Protein AF-A0A7S1A861-F1 (afdb_monomer_lite)

Structure (mmCIF, N/CA/C/O backbone):
data_AF-A0A7S1A861-F1
#
_entry.id   AF-A0A7S1A861-F1
#
loop_
_atom_site.group_PDB
_atom_site.id
_atom_site.type_symbol
_atom_site.label_atom_id
_atom_site.label_alt_id
_atom_site.label_comp_id
_atom_site.label_asym_id
_atom_site.label_entity_id
_atom_site.label_seq_id
_atom_site.pdbx_PDB_ins_code
_atom_site.Cartn_x
_atom_site.Cartn_y
_atom_site.Cartn_z
_atom_site.occupancy
_atom_site.B_iso_or_equiv
_atom_site.auth_seq_id
_atom_site.auth_comp_id
_atom_site.auth_asym_id
_atom_site.auth_atom_id
_atom_site.pdbx_PDB_model_num
ATOM 1 N N . MET A 1 1 ? -20.938 -39.584 79.276 1.00 43.59 1 MET A N 1
ATOM 2 C CA . MET A 1 1 ? -21.679 -39.421 78.009 1.00 43.59 1 MET A CA 1
ATOM 3 C C . MET A 1 1 ? -21.807 -37.931 77.747 1.00 43.59 1 MET A C 1
ATOM 5 O O . MET A 1 1 ? -22.621 -37.282 78.386 1.00 43.59 1 MET A O 1
ATOM 9 N N . ALA A 1 2 ? -20.905 -37.375 76.937 1.00 41.44 2 ALA A N 1
ATOM 10 C CA . ALA A 1 2 ? -20.908 -35.958 76.593 1.00 41.44 2 ALA A CA 1
ATOM 11 C C . ALA A 1 2 ? -21.913 -35.728 75.457 1.00 41.44 2 ALA A C 1
ATOM 13 O O . ALA A 1 2 ? -21.794 -36.343 74.398 1.00 41.44 2 ALA A O 1
ATOM 14 N N . GLY A 1 3 ? -22.919 -34.891 75.708 1.00 44.03 3 GLY A N 1
ATOM 15 C CA . GLY A 1 3 ? -23.850 -34.425 74.688 1.00 44.03 3 GLY A CA 1
ATOM 16 C C . GLY A 1 3 ? -23.155 -33.420 73.778 1.00 44.03 3 GLY A C 1
ATOM 17 O O . GLY A 1 3 ? -22.682 -32.384 74.241 1.00 44.03 3 GLY A O 1
ATOM 18 N N . VAL A 1 4 ? -23.082 -33.743 72.491 1.00 47.84 4 VAL A N 1
ATOM 19 C CA . VAL A 1 4 ? -22.596 -32.844 71.445 1.00 47.84 4 VAL A CA 1
ATOM 20 C C . VAL A 1 4 ? -23.810 -32.089 70.911 1.00 47.84 4 VAL A C 1
ATOM 22 O O . VAL A 1 4 ? -24.632 -32.653 70.196 1.00 47.84 4 VAL A O 1
ATOM 25 N N . ILE A 1 5 ? -23.955 -30.823 71.297 1.00 50.72 5 ILE A N 1
ATOM 26 C CA . ILE A 1 5 ? -24.878 -29.890 70.646 1.00 50.72 5 ILE A CA 1
ATOM 27 C C . ILE A 1 5 ? -24.204 -29.382 69.370 1.00 50.72 5 ILE A C 1
ATOM 29 O O . ILE A 1 5 ? -23.214 -28.655 69.417 1.00 50.72 5 ILE A O 1
ATOM 33 N N . ALA A 1 6 ? -24.714 -29.819 68.222 1.00 49.16 6 ALA A N 1
ATOM 34 C CA . ALA A 1 6 ? -24.306 -29.317 66.922 1.00 49.16 6 ALA A CA 1
ATOM 35 C C . ALA A 1 6 ? -24.857 -27.895 66.737 1.00 49.16 6 ALA A C 1
ATOM 37 O O . ALA A 1 6 ? -26.040 -27.712 66.457 1.00 49.16 6 ALA A O 1
ATOM 38 N N . SER A 1 7 ? -23.999 -26.886 66.892 1.00 49.59 7 SER A N 1
ATOM 39 C CA . SER A 1 7 ? -24.282 -25.530 66.414 1.00 49.59 7 SER A CA 1
ATOM 40 C C . SER A 1 7 ? -24.206 -25.519 64.891 1.00 49.59 7 SER A C 1
ATOM 42 O O . SER A 1 7 ? -23.143 -25.332 64.303 1.00 49.59 7 SER A O 1
ATOM 44 N N . SER A 1 8 ? -25.345 -25.744 64.244 1.00 54.41 8 SER A N 1
ATOM 45 C CA . SER A 1 8 ? -25.537 -25.502 62.819 1.00 54.41 8 SER A CA 1
ATOM 46 C C . SER A 1 8 ? -25.628 -23.994 62.564 1.00 54.41 8 SER A C 1
ATOM 48 O O . SER A 1 8 ? -26.720 -23.435 62.479 1.00 54.41 8 SER A O 1
ATOM 50 N N . ASN A 1 9 ? -24.483 -23.323 62.454 1.00 51.84 9 ASN A N 1
ATOM 51 C CA . ASN A 1 9 ? -24.430 -21.979 61.886 1.00 51.84 9 ASN A CA 1
ATOM 52 C C . ASN A 1 9 ? -24.343 -22.110 60.365 1.00 51.84 9 ASN A C 1
ATOM 54 O O . ASN A 1 9 ? -23.267 -22.320 59.812 1.00 51.84 9 ASN A O 1
ATOM 58 N N . ASN A 1 10 ? -25.498 -22.022 59.711 1.00 55.38 10 ASN A N 1
ATOM 59 C CA . ASN A 1 10 ? -25.611 -21.889 58.264 1.00 55.38 10 ASN A CA 1
ATOM 60 C C . ASN A 1 10 ? -25.681 -20.383 57.953 1.00 55.38 10 ASN A C 1
ATOM 62 O O . ASN A 1 10 ? -26.677 -19.759 58.329 1.00 55.38 10 ASN A O 1
ATOM 66 N N . PRO A 1 11 ? -24.666 -19.759 57.328 1.00 48.44 11 PRO A N 1
ATOM 67 C CA . PRO A 1 11 ? -24.771 -18.377 56.888 1.00 48.44 11 PRO A CA 1
ATOM 68 C C . PRO A 1 11 ? -25.565 -18.362 55.579 1.00 48.44 11 PRO A C 1
ATOM 70 O O . PRO A 1 11 ? -25.001 -18.320 54.493 1.00 48.44 11 PRO A O 1
ATOM 73 N N . ALA A 1 12 ? -26.889 -18.468 55.680 1.00 49.59 12 ALA A N 1
ATOM 74 C CA . ALA A 1 12 ? -27.762 -18.185 54.552 1.00 49.59 12 ALA A CA 1
ATOM 75 C C . ALA A 1 12 ? -27.744 -16.668 54.313 1.00 49.59 12 ALA A C 1
ATOM 77 O O . ALA A 1 12 ? -28.290 -15.887 55.092 1.00 49.59 12 ALA A O 1
ATOM 78 N N . GLU A 1 13 ? -27.020 -16.299 53.265 1.00 52.75 13 GLU A N 1
ATOM 79 C CA . GLU A 1 13 ? -26.920 -15.003 52.606 1.00 52.75 13 GLU A CA 1
ATOM 80 C C . GLU A 1 13 ? -28.250 -14.233 52.600 1.00 52.75 13 GLU A C 1
ATOM 82 O O . GLU A 1 13 ? -29.221 -14.615 51.951 1.00 52.75 13 GLU A O 1
ATOM 87 N N . ILE A 1 14 ? -28.280 -13.107 53.314 1.00 55.88 14 ILE A N 1
ATOM 88 C CA . ILE A 1 14 ? -29.248 -12.034 53.077 1.00 55.88 14 ILE A CA 1
ATOM 89 C C . ILE A 1 14 ? -28.523 -11.023 52.182 1.00 55.88 14 ILE A C 1
ATOM 91 O O . ILE A 1 14 ? -28.046 -9.991 52.650 1.00 55.88 14 ILE A O 1
ATOM 95 N N . GLU A 1 15 ? -28.357 -11.352 50.901 1.00 59.94 15 GLU A N 1
ATOM 96 C CA . GLU A 1 15 ? -27.963 -10.363 49.895 1.00 59.94 15 GLU A CA 1
ATOM 97 C C . GLU A 1 15 ? -29.200 -9.517 49.569 1.00 59.94 15 GLU A C 1
ATOM 99 O O . GLU A 1 15 ? -30.228 -10.026 49.121 1.00 59.94 15 GLU A O 1
ATOM 104 N N . SER A 1 16 ? -29.161 -8.222 49.893 1.00 71.06 16 SER A N 1
ATOM 105 C CA . SER A 1 16 ? -30.302 -7.340 49.662 1.00 71.06 16 SER A CA 1
ATOM 106 C C . SER A 1 16 ? -30.505 -7.110 48.155 1.00 71.06 16 SER A C 1
ATOM 108 O O . SER A 1 16 ? -29.529 -6.953 47.415 1.00 71.06 16 SER A O 1
ATOM 110 N N . PRO A 1 17 ? -31.758 -7.017 47.671 1.00 79.75 17 PRO A N 1
ATOM 111 C CA . PRO A 1 17 ? -32.038 -6.808 46.247 1.00 79.75 17 PRO A CA 1
ATOM 112 C C . PRO A 1 17 ? -31.415 -5.512 45.698 1.00 79.75 17 PRO A C 1
ATOM 114 O O . PRO A 1 17 ? -31.058 -5.444 44.523 1.00 79.75 17 PRO A O 1
ATOM 117 N N . GLU A 1 18 ? -31.222 -4.502 46.551 1.00 84.62 18 GLU A N 1
ATOM 118 C CA . GLU A 1 18 ? -30.517 -3.259 46.212 1.00 84.62 18 GLU A CA 1
ATOM 119 C C . GLU A 1 18 ? -29.020 -3.485 45.948 1.00 84.62 18 GLU A C 1
ATOM 121 O O . GLU A 1 18 ? -28.469 -2.913 45.009 1.00 84.62 18 GLU A O 1
ATOM 126 N N . MET A 1 19 ? -28.365 -4.361 46.719 1.00 85.44 19 MET A N 1
ATOM 127 C CA . MET A 1 19 ? -26.959 -4.720 46.512 1.00 85.44 19 MET A CA 1
ATOM 128 C C . MET A 1 19 ? -26.777 -5.488 45.199 1.00 85.44 19 MET A C 1
ATOM 130 O O . MET A 1 19 ? -25.850 -5.196 44.444 1.00 85.44 19 MET A O 1
ATOM 134 N N . GLN A 1 20 ? -27.703 -6.399 44.875 1.00 87.75 20 GLN A N 1
ATOM 135 C CA . GLN A 1 20 ? -27.729 -7.085 43.578 1.00 87.75 20 GLN A CA 1
ATOM 136 C C . GLN A 1 20 ? -27.880 -6.092 42.417 1.00 87.75 20 GLN A C 1
ATOM 138 O O . GLN A 1 20 ? -27.161 -6.180 41.419 1.00 87.75 20 GLN A O 1
ATOM 143 N N . GLN A 1 21 ? -28.790 -5.119 42.547 1.00 89.75 21 GLN A N 1
ATOM 144 C CA . GLN A 1 21 ? -28.970 -4.071 41.542 1.00 89.75 21 GLN A CA 1
ATOM 145 C C . GLN A 1 21 ? -27.702 -3.230 41.388 1.00 89.75 21 GLN A C 1
ATOM 147 O O . GLN A 1 21 ? -27.239 -3.029 40.265 1.00 89.75 21 GLN A O 1
ATOM 152 N N . GLN A 1 22 ? -27.087 -2.806 42.489 1.00 91.88 22 GLN A N 1
ATOM 153 C CA . GLN A 1 22 ? -25.862 -2.013 42.458 1.00 91.88 22 GLN A CA 1
ATOM 154 C C . GLN A 1 22 ? -24.689 -2.779 41.828 1.00 91.88 22 GLN A C 1
ATOM 156 O O . GLN A 1 22 ? -23.958 -2.217 41.009 1.00 91.88 22 GLN A O 1
ATOM 161 N N . LEU A 1 23 ? -24.548 -4.072 42.132 1.00 92.88 23 LEU A N 1
ATOM 162 C CA . LEU A 1 23 ? -23.543 -4.938 41.516 1.00 92.88 23 LEU A CA 1
ATOM 163 C C . LEU A 1 23 ? -23.801 -5.119 40.013 1.00 92.88 23 LEU A C 1
ATOM 165 O O . LEU A 1 23 ? -22.859 -5.082 39.225 1.00 92.88 23 LEU A O 1
ATOM 169 N N . SER A 1 24 ? -25.067 -5.245 39.599 1.00 93.44 24 SER A N 1
ATOM 170 C CA . SER A 1 24 ? -25.435 -5.372 38.182 1.00 93.44 24 SER A CA 1
ATOM 171 C C . SER A 1 24 ? -25.120 -4.106 37.380 1.00 93.44 24 SER A C 1
ATOM 173 O O . SER A 1 24 ? -24.574 -4.188 36.280 1.00 93.44 24 SER A O 1
ATOM 175 N N . VAL A 1 25 ? -25.385 -2.928 37.955 1.00 93.94 25 VAL A N 1
ATOM 176 C CA . VAL A 1 25 ? -25.055 -1.630 37.354 1.00 93.94 25 VAL A CA 1
ATOM 177 C C . VAL A 1 25 ? -23.543 -1.461 37.259 1.00 93.94 25 VAL A C 1
ATOM 179 O O . VAL A 1 25 ? -23.042 -1.037 36.220 1.00 93.94 25 VAL A O 1
ATOM 182 N N . TYR A 1 26 ? -22.802 -1.836 38.305 1.00 95.44 26 TYR A N 1
ATOM 183 C CA . TYR A 1 26 ? -21.341 -1.801 38.287 1.00 95.44 26 TYR A CA 1
ATOM 184 C C . TYR A 1 26 ? -20.763 -2.734 37.216 1.00 95.44 26 TYR A C 1
ATOM 186 O O . TYR A 1 26 ? -19.934 -2.308 36.414 1.00 95.44 26 TYR A O 1
ATOM 194 N N . ALA A 1 27 ? -21.245 -3.976 37.135 1.00 96.00 27 ALA A N 1
ATOM 195 C CA . ALA A 1 27 ? -20.826 -4.931 36.113 1.00 96.00 27 ALA A CA 1
ATOM 196 C C . ALA A 1 27 ? -21.135 -4.425 34.694 1.00 96.00 27 ALA A C 1
ATOM 198 O O . ALA A 1 27 ? -20.284 -4.513 33.809 1.00 96.00 27 ALA A O 1
ATOM 199 N N . ALA A 1 28 ? -22.313 -3.829 34.484 1.00 95.31 28 ALA A N 1
ATOM 200 C CA . ALA A 1 28 ? -22.676 -3.211 33.213 1.00 95.31 28 ALA A CA 1
ATOM 201 C C . ALA A 1 28 ? -21.766 -2.020 32.868 1.00 95.31 28 ALA A C 1
ATOM 203 O O . ALA A 1 28 ? -21.343 -1.891 31.721 1.00 95.31 28 ALA A O 1
ATOM 204 N N . ALA A 1 29 ? -21.418 -1.179 33.846 1.00 96.25 29 ALA A N 1
ATOM 205 C CA . ALA A 1 29 ? -20.511 -0.050 33.650 1.00 96.25 29 ALA A CA 1
ATOM 206 C C . ALA A 1 29 ? -19.087 -0.507 33.290 1.00 96.25 29 ALA A C 1
ATOM 208 O O . ALA A 1 29 ? -18.486 0.031 32.360 1.00 96.25 29 ALA A O 1
ATOM 209 N N . VAL A 1 30 ? -18.568 -1.532 33.972 1.00 96.56 30 VAL A N 1
ATOM 210 C CA . VAL A 1 30 ? -17.260 -2.134 33.667 1.00 96.56 30 VAL A CA 1
ATOM 211 C C . VAL A 1 30 ? -17.269 -2.780 32.279 1.00 96.56 30 VAL A C 1
ATOM 213 O O . VAL A 1 30 ? -16.354 -2.551 31.488 1.00 96.56 30 VAL A O 1
ATOM 216 N N . GLY A 1 31 ? -18.327 -3.522 31.938 1.00 95.75 31 GLY A N 1
ATOM 217 C CA . GLY A 1 31 ? -18.493 -4.114 30.609 1.00 95.75 31 GLY A CA 1
ATOM 218 C C . GLY A 1 31 ? -18.572 -3.059 29.501 1.00 95.75 31 GLY A C 1
ATOM 219 O O . GLY A 1 31 ? -17.916 -3.191 28.468 1.00 95.75 31 GLY A O 1
ATOM 220 N N . ALA A 1 32 ? -19.309 -1.969 29.731 1.00 96.06 32 ALA A N 1
ATOM 221 C CA . ALA A 1 32 ? -19.388 -0.848 28.800 1.00 96.06 32 ALA A CA 1
ATOM 222 C C . ALA A 1 32 ? -18.022 -0.170 28.609 1.00 96.06 32 ALA A C 1
ATOM 224 O O . ALA A 1 32 ? -17.627 0.093 27.473 1.00 96.06 32 ALA A O 1
ATOM 225 N N . GLN A 1 33 ? -17.271 0.055 29.691 1.00 95.94 33 GLN A N 1
ATOM 226 C CA . GLN A 1 33 ? -15.925 0.627 29.622 1.00 95.94 33 GLN A CA 1
ATOM 227 C C . GLN A 1 33 ? -14.968 -0.270 28.823 1.00 95.94 33 GLN A C 1
ATOM 229 O O . GLN A 1 33 ? -14.239 0.213 27.953 1.00 95.94 33 GLN A O 1
ATOM 234 N N . GLN A 1 34 ? -14.992 -1.581 29.072 1.00 95.06 34 GLN A N 1
ATOM 235 C CA . GLN A 1 34 ? -14.172 -2.537 28.330 1.00 95.06 34 GLN A CA 1
ATOM 236 C C . GLN A 1 34 ? -14.528 -2.544 26.835 1.00 95.06 34 GLN A C 1
ATOM 238 O O . GLN A 1 34 ? -13.635 -2.506 25.986 1.00 95.06 34 GLN A O 1
ATOM 243 N N . ALA A 1 35 ? -15.822 -2.540 26.501 1.00 95.94 35 ALA A N 1
ATOM 244 C CA . ALA A 1 35 ? -16.288 -2.497 25.117 1.00 95.94 35 ALA A CA 1
ATOM 245 C C . ALA A 1 35 ? -15.851 -1.209 24.398 1.00 95.94 35 ALA A C 1
ATOM 247 O O . ALA A 1 35 ? -15.403 -1.265 23.253 1.00 95.94 35 ALA A O 1
ATOM 248 N N . GLN A 1 36 ? -15.910 -0.058 25.074 1.00 96.12 36 GLN A N 1
ATOM 249 C CA . GLN A 1 36 ? -15.426 1.216 24.533 1.00 96.12 36 GLN A CA 1
ATOM 250 C C . GLN A 1 36 ? -13.922 1.192 24.235 1.00 96.12 36 GLN A C 1
ATOM 252 O O . GLN A 1 36 ? -13.484 1.746 23.225 1.00 96.12 36 GLN A O 1
ATOM 257 N N . TYR A 1 37 ? -13.116 0.559 25.090 1.00 96.56 37 TYR A N 1
ATOM 258 C CA . TYR A 1 37 ? -11.682 0.408 24.842 1.00 96.56 37 TYR A CA 1
ATOM 259 C C . TYR A 1 37 ? -11.406 -0.490 23.627 1.00 96.56 37 TYR A C 1
ATOM 261 O O . TYR A 1 37 ? -10.624 -0.127 22.748 1.00 96.56 37 TYR A O 1
ATOM 269 N N . LEU A 1 38 ? -12.098 -1.630 23.532 1.00 96.94 38 LEU A N 1
ATOM 270 C CA . LEU A 1 38 ? -11.963 -2.542 22.394 1.00 96.94 38 LEU A CA 1
ATOM 271 C C . LEU A 1 38 ? -12.352 -1.873 21.072 1.00 96.94 38 LEU A C 1
ATOM 273 O O . LEU A 1 38 ? -11.640 -2.034 20.084 1.00 96.94 38 LEU A O 1
ATOM 277 N N . GLN A 1 39 ? -13.425 -1.077 21.054 1.00 95.69 39 GLN A N 1
ATOM 278 C CA . GLN A 1 39 ? -13.822 -0.321 19.862 1.00 95.69 39 GLN A CA 1
ATOM 279 C C . GLN A 1 39 ? -12.741 0.670 19.417 1.00 95.69 39 GLN A C 1
ATOM 281 O O . GLN A 1 39 ? -12.440 0.755 18.227 1.00 95.69 39 GLN A O 1
ATOM 286 N N . GLN A 1 40 ? -12.117 1.388 20.356 1.00 96.00 40 GLN A N 1
ATOM 287 C CA . GLN A 1 40 ? -11.016 2.304 20.037 1.00 96.00 40 GLN A CA 1
ATOM 288 C C . GLN A 1 40 ? -9.819 1.562 19.436 1.00 96.00 40 GLN A C 1
ATOM 290 O O . GLN A 1 40 ? -9.248 2.008 18.440 1.00 96.00 40 GLN A O 1
ATOM 295 N N . TYR A 1 41 ? -9.464 0.407 20.003 1.00 96.00 41 TYR A N 1
ATOM 296 C CA . TYR A 1 41 ? -8.368 -0.410 19.495 1.00 96.00 41 TYR A CA 1
ATOM 297 C C . TYR A 1 41 ? -8.655 -0.953 18.088 1.00 96.00 41 TYR A C 1
ATOM 299 O O . TYR A 1 41 ? -7.814 -0.836 17.196 1.00 96.00 41 TYR A O 1
ATOM 307 N N . GLN A 1 42 ? -9.864 -1.472 17.858 1.00 94.94 42 GLN A N 1
ATOM 308 C CA . GLN A 1 42 ? -10.298 -1.949 16.542 1.00 94.94 42 GLN A CA 1
ATOM 309 C C . GLN A 1 42 ? -10.268 -0.834 15.494 1.00 94.94 42 GLN A C 1
ATOM 311 O O . GLN A 1 42 ? -9.770 -1.042 14.388 1.00 94.94 42 GLN A O 1
ATOM 316 N N . PHE A 1 43 ? -10.752 0.360 15.844 1.00 96.56 43 PHE A N 1
ATOM 317 C CA . PHE A 1 43 ? -10.687 1.517 14.958 1.00 96.56 43 PHE A CA 1
ATOM 318 C C . PHE A 1 43 ? -9.240 1.860 14.590 1.00 96.56 43 PHE A C 1
ATOM 320 O O . PHE A 1 43 ? -8.935 2.046 13.413 1.00 96.56 43 PHE A O 1
ATOM 327 N N . TRP A 1 44 ? -8.335 1.895 15.571 1.00 92.06 44 TRP A N 1
ATOM 328 C CA . TRP A 1 44 ? -6.923 2.190 15.329 1.00 92.06 44 TRP A CA 1
ATOM 329 C C . TRP A 1 44 ? -6.266 1.164 14.396 1.00 92.06 44 TRP A C 1
ATOM 331 O O . TRP A 1 44 ? -5.598 1.547 13.432 1.00 92.06 44 TRP A O 1
ATOM 341 N N . GLN A 1 45 ? -6.518 -0.131 14.615 1.00 92.19 45 GLN A N 1
ATOM 342 C CA . GLN A 1 45 ? -6.037 -1.192 13.727 1.00 92.19 45 GLN A CA 1
ATOM 343 C C . GLN A 1 45 ? -6.550 -1.003 12.291 1.00 92.19 45 GLN A C 1
ATOM 345 O O . GLN A 1 45 ? -5.772 -1.047 11.337 1.00 92.19 45 GLN A O 1
ATOM 350 N N . GLN A 1 46 ? -7.852 -0.749 12.125 1.00 91.19 46 GLN A N 1
ATOM 351 C CA . GLN A 1 46 ? -8.461 -0.541 10.809 1.00 91.19 46 GLN A CA 1
ATOM 352 C C . GLN A 1 46 ? -7.935 0.717 10.113 1.00 91.19 46 GLN A C 1
ATOM 354 O O . GLN A 1 46 ? -7.672 0.684 8.910 1.00 91.19 46 GLN A O 1
ATOM 359 N N . PHE A 1 47 ? -7.750 1.813 10.851 1.00 88.75 47 PHE A N 1
ATOM 360 C CA . PHE A 1 47 ? -7.208 3.057 10.316 1.00 88.75 47 PHE A CA 1
ATOM 361 C C . PHE A 1 47 ? -5.778 2.867 9.798 1.00 88.75 47 PHE A C 1
ATOM 363 O O . PHE A 1 47 ? -5.491 3.259 8.669 1.00 88.75 47 PHE A O 1
ATOM 370 N N . SER A 1 48 ? -4.915 2.193 10.566 1.00 86.56 48 SER A N 1
ATOM 371 C CA . SER A 1 48 ? -3.537 1.891 10.155 1.00 86.56 48 SER A CA 1
ATOM 372 C C . SER A 1 48 ? -3.488 1.029 8.883 1.00 86.56 48 SER A C 1
ATOM 374 O O . SER A 1 48 ? -2.740 1.317 7.944 1.00 86.56 48 SER A O 1
ATOM 376 N N . VAL A 1 49 ? -4.356 0.015 8.779 1.00 80.19 49 VAL A N 1
ATOM 377 C CA . VAL A 1 49 ? -4.484 -0.800 7.558 1.00 80.19 49 VAL A CA 1
ATOM 378 C C . VAL A 1 49 ? -5.006 0.028 6.378 1.00 80.19 49 VAL A C 1
ATOM 380 O O . VAL A 1 49 ? -4.532 -0.115 5.254 1.00 80.19 49 VAL A O 1
ATOM 383 N N . HIS A 1 50 ? -5.975 0.913 6.595 1.00 78.56 50 HIS A N 1
ATOM 384 C CA . HIS A 1 50 ? -6.488 1.777 5.534 1.00 78.56 50 HIS A CA 1
ATOM 385 C C . HIS A 1 50 ? -5.429 2.773 5.044 1.00 78.56 50 HIS A C 1
ATOM 387 O O . HIS A 1 50 ? -5.305 2.992 3.839 1.00 78.56 50 HIS A O 1
ATOM 393 N N . GLU A 1 51 ? -4.641 3.347 5.951 1.00 75.69 51 GLU A N 1
ATOM 394 C CA . GLU A 1 51 ? -3.538 4.246 5.621 1.00 75.69 51 GLU A CA 1
ATOM 395 C C . GLU A 1 51 ? -2.478 3.530 4.776 1.00 75.69 51 GLU A C 1
ATOM 397 O O . GLU A 1 51 ? -2.199 3.967 3.660 1.00 75.69 51 GLU A O 1
ATOM 402 N N . THR A 1 52 ? -1.986 2.371 5.223 1.00 70.38 52 THR A N 1
ATOM 403 C CA . THR A 1 52 ? -1.034 1.551 4.449 1.00 70.38 52 THR A CA 1
ATOM 404 C C . THR A 1 52 ? -1.597 1.149 3.082 1.00 70.38 52 THR A C 1
ATOM 406 O O . THR A 1 52 ? -0.918 1.298 2.066 1.00 70.38 52 THR A O 1
ATOM 409 N N . GLN A 1 53 ? -2.871 0.748 2.998 1.00 73.50 53 GLN A N 1
ATOM 410 C CA . GLN A 1 53 ? -3.523 0.463 1.716 1.00 73.50 53 GLN A CA 1
ATOM 411 C C . GLN A 1 53 ? -3.607 1.689 0.799 1.00 73.50 53 GLN A C 1
ATOM 413 O O . GLN A 1 53 ? -3.493 1.537 -0.418 1.00 73.50 53 GLN A O 1
ATOM 418 N N . ARG A 1 54 ? -3.818 2.896 1.339 1.00 72.38 54 ARG A N 1
ATOM 419 C CA . ARG A 1 54 ? -3.819 4.137 0.547 1.00 72.38 54 ARG A CA 1
ATOM 420 C C . ARG A 1 54 ? -2.433 4.467 0.003 1.00 72.38 54 ARG A C 1
ATOM 422 O O . ARG A 1 54 ? -2.355 4.889 -1.152 1.00 72.38 54 ARG A O 1
ATOM 429 N N . LEU A 1 55 ? -1.380 4.234 0.792 1.00 63.03 55 LEU A N 1
ATOM 430 C CA . LEU A 1 55 ? 0.010 4.369 0.345 1.00 63.03 55 LEU A CA 1
ATOM 431 C C . LEU A 1 55 ? 0.301 3.393 -0.808 1.00 63.03 55 LEU A C 1
ATOM 433 O O . LEU A 1 55 ? 0.767 3.806 -1.868 1.00 63.03 55 LEU A O 1
ATOM 437 N N . VAL A 1 56 ? -0.066 2.117 -0.649 1.00 61.50 56 VAL A N 1
ATOM 438 C CA . VAL A 1 56 ? 0.174 1.067 -1.656 1.00 61.50 56 VAL A CA 1
ATOM 439 C C . VAL A 1 56 ? -0.658 1.269 -2.929 1.00 61.50 56 VAL A C 1
ATOM 441 O O . VAL A 1 56 ? -0.164 1.043 -4.032 1.00 61.50 56 VAL A O 1
ATOM 444 N N . LYS A 1 57 ? -1.912 1.732 -2.820 1.00 61.47 57 LYS A N 1
ATOM 445 C CA . LYS A 1 57 ? -2.789 1.985 -3.982 1.00 61.47 57 LYS A CA 1
ATOM 446 C C . LYS A 1 57 ? -2.407 3.230 -4.798 1.00 61.47 57 LYS A C 1
ATOM 448 O O . LYS A 1 57 ? -3.112 3.549 -5.750 1.00 61.47 57 LYS A O 1
ATOM 453 N N . GLY A 1 58 ? -1.310 3.916 -4.470 1.00 54.69 58 GLY A N 1
ATOM 454 C CA . GLY A 1 58 ? -0.783 5.014 -5.285 1.00 54.69 58 GLY A CA 1
ATOM 455 C C . GLY A 1 58 ? -1.580 6.317 -5.187 1.00 54.69 58 GLY A C 1
ATOM 456 O O . GLY A 1 58 ? -1.473 7.154 -6.074 1.00 54.69 58 GLY A O 1
ATOM 457 N N . ASN A 1 59 ? -2.356 6.516 -4.113 1.00 53.56 59 ASN A N 1
ATOM 458 C CA . ASN A 1 59 ? -3.056 7.780 -3.835 1.00 53.56 59 ASN A CA 1
ATOM 459 C C . ASN A 1 59 ? -2.186 8.778 -3.045 1.00 53.56 59 ASN A C 1
ATOM 461 O O . ASN A 1 59 ? -2.711 9.649 -2.348 1.00 53.56 59 ASN A O 1
ATOM 465 N N . LEU A 1 60 ? -0.858 8.651 -3.131 1.00 54.22 60 LEU A N 1
ATOM 466 C CA . LEU A 1 60 ? 0.032 9.734 -2.738 1.00 54.22 60 LEU A CA 1
ATOM 467 C C . LEU A 1 60 ? 0.063 10.763 -3.870 1.00 54.22 60 LEU A C 1
ATOM 469 O O . LEU A 1 60 ? 0.246 10.363 -5.023 1.00 54.22 60 LEU A O 1
ATOM 473 N N . PRO A 1 61 ? -0.033 12.070 -3.578 1.00 51.03 61 PRO A N 1
ATOM 474 C CA . PRO A 1 61 ? 0.524 13.066 -4.473 1.00 51.03 61 PRO A CA 1
ATOM 475 C C . PRO A 1 61 ? 2.034 12.813 -4.493 1.00 51.03 61 PRO A C 1
ATOM 477 O O . PRO A 1 61 ? 2.777 13.288 -3.640 1.00 51.03 61 PRO A O 1
ATOM 480 N N . SER A 1 62 ? 2.485 11.951 -5.403 1.00 56.16 62 SER A N 1
ATOM 481 C CA . SER A 1 62 ? 3.900 11.801 -5.690 1.00 56.16 62 SER A CA 1
ATOM 482 C C . SER A 1 62 ? 4.334 13.124 -6.305 1.00 56.16 62 SER A C 1
ATOM 484 O O . SER A 1 62 ? 4.159 13.333 -7.500 1.00 56.16 62 SER A O 1
ATOM 486 N N . ASP A 1 63 ? 4.855 14.016 -5.465 1.00 53.31 63 ASP A N 1
ATOM 487 C CA . ASP A 1 63 ? 5.335 15.361 -5.817 1.00 53.31 63 ASP A CA 1
ATOM 488 C C . ASP A 1 63 ? 6.611 15.324 -6.682 1.00 53.31 63 ASP A C 1
ATOM 490 O O . ASP A 1 63 ? 7.258 16.332 -6.948 1.00 53.31 63 ASP A O 1
ATOM 494 N N . HIS A 1 64 ? 6.988 14.132 -7.150 1.00 58.06 64 HIS A N 1
ATOM 495 C CA . HIS A 1 64 ? 7.977 13.980 -8.194 1.00 58.06 64 HIS A CA 1
ATOM 496 C C . HIS A 1 64 ? 7.288 14.041 -9.558 1.00 58.06 64 HIS A C 1
ATOM 498 O O . HIS A 1 64 ? 6.453 13.177 -9.853 1.00 58.06 64 HIS A O 1
ATOM 504 N N . PRO A 1 65 ? 7.652 15.009 -10.420 1.00 65.94 65 PRO A N 1
ATOM 505 C CA . PRO A 1 65 ? 7.184 15.020 -11.793 1.00 65.94 65 PRO A CA 1
ATOM 506 C C . PRO A 1 65 ? 7.676 13.740 -12.469 1.00 65.94 65 PRO A C 1
ATOM 508 O O . PRO A 1 65 ? 8.861 13.587 -12.769 1.00 65.94 65 PRO A O 1
ATOM 511 N N . SER A 1 66 ? 6.763 12.789 -12.673 1.00 76.56 66 SER A N 1
ATOM 512 C CA . SER A 1 66 ? 7.043 11.614 -13.487 1.00 76.56 66 SER A CA 1
ATOM 513 C C . SER A 1 66 ? 7.440 12.102 -14.875 1.00 76.56 66 SER A C 1
ATOM 515 O O . SER A 1 66 ? 6.667 12.791 -15.540 1.00 76.56 66 SER A O 1
ATOM 517 N N . ARG A 1 67 ? 8.641 11.738 -15.334 1.00 85.38 67 ARG A N 1
ATOM 518 C CA . ARG A 1 67 ? 9.089 12.050 -16.702 1.00 85.38 67 ARG A CA 1
ATOM 519 C C . ARG A 1 67 ? 8.277 11.316 -17.773 1.00 85.38 67 ARG A C 1
ATOM 521 O O . ARG A 1 67 ? 8.390 11.617 -18.958 1.00 85.38 67 ARG A O 1
ATOM 528 N N . PHE A 1 68 ? 7.469 10.341 -17.366 1.00 85.69 68 PHE A N 1
ATOM 529 C CA . PHE A 1 68 ? 6.600 9.583 -18.248 1.00 85.69 68 PHE A CA 1
ATOM 530 C C . PHE A 1 68 ? 5.269 10.307 -18.451 1.00 85.69 68 PHE A C 1
ATOM 532 O O . PHE A 1 68 ? 4.631 10.764 -17.502 1.00 85.69 68 PHE A O 1
ATOM 539 N N . LYS A 1 69 ? 4.835 10.378 -19.710 1.00 83.88 69 LYS A N 1
ATOM 540 C CA . LYS A 1 69 ? 3.579 11.020 -20.108 1.00 83.88 69 LYS A CA 1
ATOM 541 C C . LYS A 1 69 ? 2.371 10.270 -19.533 1.00 83.88 69 LYS A C 1
ATOM 543 O O . LYS A 1 69 ? 2.399 9.050 -19.405 1.00 83.88 69 LYS A O 1
ATOM 548 N N . GLU A 1 70 ? 1.302 11.011 -19.235 1.00 77.81 70 GLU A N 1
ATOM 549 C CA . GLU A 1 70 ? -0.050 10.465 -19.009 1.00 77.81 70 GLU A CA 1
ATOM 550 C C . GLU A 1 70 ? -0.141 9.375 -17.922 1.00 77.81 70 GLU A C 1
ATOM 552 O O . GLU A 1 70 ? -0.856 8.388 -18.070 1.00 77.81 70 GLU A O 1
ATOM 557 N N . ASN A 1 71 ? 0.585 9.539 -16.811 1.00 74.25 71 ASN A N 1
ATOM 558 C CA . ASN A 1 71 ? 0.617 8.576 -15.699 1.00 74.25 71 ASN A CA 1
ATOM 559 C C . ASN A 1 71 ? 1.142 7.178 -16.076 1.00 74.25 71 ASN A C 1
ATOM 561 O O . ASN A 1 71 ? 0.998 6.234 -15.295 1.00 74.25 71 ASN A O 1
ATOM 565 N N . PHE A 1 72 ? 1.771 7.025 -17.243 1.00 83.94 72 PHE A N 1
ATOM 566 C CA . PHE A 1 72 ? 2.429 5.780 -17.607 1.00 83.94 72 PHE A CA 1
ATOM 567 C C . PHE A 1 72 ? 3.563 5.488 -16.617 1.00 83.94 72 PHE A C 1
ATOM 569 O O . PHE A 1 72 ? 4.438 6.321 -16.400 1.00 83.94 72 PHE A O 1
ATOM 576 N N . ARG A 1 73 ? 3.567 4.293 -16.023 1.00 87.94 73 ARG A N 1
ATOM 577 C CA . ARG A 1 73 ? 4.675 3.804 -15.193 1.00 87.94 73 ARG A CA 1
ATOM 578 C C . ARG A 1 73 ? 5.242 2.524 -15.806 1.00 87.94 73 ARG A C 1
ATOM 580 O O . ARG A 1 73 ? 4.488 1.562 -15.979 1.00 87.94 73 ARG A O 1
ATOM 587 N N . PRO A 1 74 ? 6.543 2.472 -16.138 1.00 90.25 74 PRO A N 1
ATOM 588 C CA . PRO A 1 74 ? 7.170 1.271 -16.671 1.00 90.25 74 PRO A CA 1
ATOM 589 C C . PRO A 1 74 ? 7.035 0.071 -15.732 1.00 90.25 74 PRO A C 1
ATOM 591 O O . PRO A 1 74 ? 7.193 0.180 -14.521 1.00 90.25 74 PRO A O 1
ATOM 594 N N . MET A 1 75 ? 6.822 -1.117 -16.296 1.00 90.88 75 MET A N 1
ATOM 595 C CA . MET A 1 75 ? 6.781 -2.367 -15.527 1.00 90.88 75 MET A CA 1
ATOM 596 C C . MET A 1 75 ? 8.154 -3.017 -15.330 1.00 90.88 75 MET A C 1
ATOM 598 O O . MET A 1 75 ? 8.225 -4.068 -14.700 1.00 90.88 75 MET A O 1
ATOM 602 N N . ARG A 1 76 ? 9.227 -2.471 -15.908 1.00 93.62 76 ARG A N 1
ATOM 603 C CA . ARG A 1 76 ? 10.579 -3.041 -15.818 1.00 93.62 76 ARG A CA 1
ATOM 604 C C . ARG A 1 76 ? 11.639 -1.966 -15.651 1.00 93.62 76 ARG A C 1
ATOM 606 O O . ARG A 1 76 ? 11.500 -0.868 -16.201 1.00 93.62 76 ARG A O 1
ATOM 613 N N . LEU A 1 77 ? 12.715 -2.334 -14.963 1.00 94.00 77 LEU A N 1
ATOM 614 C CA . LEU A 1 77 ? 13.917 -1.513 -14.861 1.00 94.00 77 LEU A CA 1
ATOM 615 C C . LEU A 1 77 ? 14.689 -1.481 -16.187 1.00 94.00 77 LEU A C 1
ATOM 617 O O . LEU A 1 77 ? 14.706 -2.437 -16.972 1.00 94.00 77 LEU A O 1
ATOM 621 N N . CYS A 1 78 ? 15.359 -0.362 -16.441 1.00 95.19 78 CYS A N 1
ATOM 622 C CA . CYS A 1 78 ? 16.223 -0.187 -17.594 1.00 95.19 78 CYS A CA 1
ATOM 623 C C . CYS A 1 78 ? 17.453 -1.083 -17.464 1.00 95.19 78 CYS A C 1
ATOM 625 O O . CYS A 1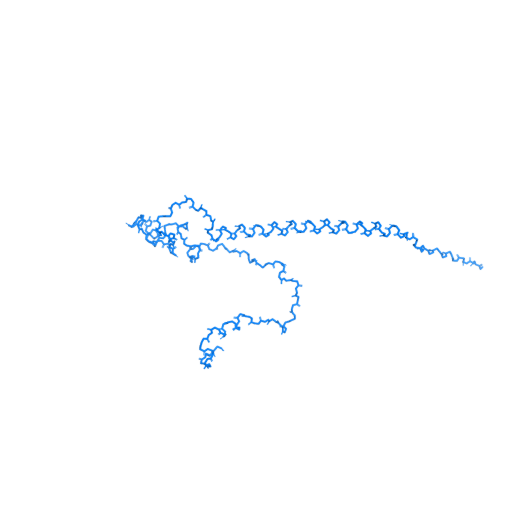 78 ? 18.372 -0.811 -16.690 1.00 95.19 78 CYS A O 1
ATOM 627 N N . LYS A 1 79 ? 17.501 -2.134 -18.285 1.00 94.62 79 LYS A N 1
ATOM 628 C CA . LYS A 1 79 ? 18.618 -3.085 -18.300 1.00 94.62 79 LYS A CA 1
ATOM 629 C C . LYS A 1 79 ? 19.962 -2.413 -18.561 1.00 94.62 79 LYS A C 1
ATOM 631 O O . LYS A 1 79 ? 20.928 -2.775 -17.915 1.00 94.62 79 LYS A O 1
ATOM 636 N N . HIS A 1 80 ? 20.024 -1.438 -19.470 1.00 95.50 80 HIS A N 1
ATOM 637 C CA . HIS A 1 80 ? 21.276 -0.751 -19.806 1.00 95.50 80 HIS A CA 1
ATOM 638 C C . HIS A 1 80 ? 21.828 0.044 -18.625 1.00 95.50 80 HIS A C 1
ATOM 640 O O . HIS A 1 80 ? 23.021 -0.027 -18.350 1.00 95.50 80 HIS A O 1
ATOM 646 N N . LEU A 1 81 ? 20.959 0.754 -17.900 1.00 94.69 81 LEU A N 1
ATOM 647 C CA . LEU A 1 81 ? 21.376 1.459 -16.695 1.00 94.69 81 LEU A CA 1
ATOM 648 C C . LEU A 1 81 ? 21.844 0.469 -15.623 1.00 94.69 81 LEU A C 1
ATOM 650 O O . LEU A 1 81 ? 22.863 0.704 -14.989 1.00 94.69 81 LEU A O 1
ATOM 654 N N . LEU A 1 82 ? 21.141 -0.656 -15.471 1.00 92.56 82 LEU A N 1
ATOM 655 C CA . LEU A 1 82 ? 21.470 -1.669 -14.471 1.00 92.56 82 LEU A CA 1
ATOM 656 C C . LEU A 1 82 ? 22.783 -2.412 -14.771 1.00 92.56 82 LEU A C 1
ATOM 658 O O . LEU A 1 82 ? 23.552 -2.676 -13.854 1.00 92.56 82 LEU A O 1
ATOM 662 N N . THR A 1 83 ? 23.049 -2.765 -16.033 1.00 94.62 83 THR A N 1
ATOM 663 C CA . THR A 1 83 ? 24.223 -3.574 -16.406 1.00 94.62 83 THR A CA 1
ATOM 664 C C . THR A 1 83 ? 25.457 -2.747 -16.739 1.00 94.62 83 THR A C 1
ATOM 666 O O . THR A 1 83 ? 26.567 -3.178 -16.446 1.00 94.62 83 THR A O 1
ATOM 669 N N . LEU A 1 84 ? 25.287 -1.583 -17.371 1.00 93.38 84 LEU A N 1
ATOM 670 C CA . LEU A 1 84 ? 26.392 -0.730 -17.824 1.00 93.38 84 LEU A CA 1
ATOM 671 C C . LEU A 1 84 ? 26.595 0.493 -16.923 1.00 93.38 84 LEU A C 1
ATOM 673 O O . LEU A 1 84 ? 27.543 1.244 -17.133 1.00 93.38 84 LEU A O 1
ATOM 677 N N . GLY A 1 85 ? 25.687 0.745 -15.976 1.00 93.12 85 GLY A N 1
ATOM 678 C CA . GLY A 1 85 ? 25.687 1.958 -15.155 1.00 93.12 85 GLY A CA 1
ATOM 679 C C . GLY A 1 85 ? 25.240 3.218 -15.904 1.00 93.12 85 GLY A C 1
ATOM 680 O O . GLY A 1 85 ? 25.184 4.291 -15.311 1.00 93.12 85 GLY A O 1
ATOM 681 N N . MET A 1 86 ? 24.910 3.121 -17.198 1.00 93.56 86 MET A N 1
ATOM 682 C CA . MET A 1 86 ? 24.507 4.267 -18.016 1.00 93.56 86 MET A CA 1
ATOM 683 C C . MET A 1 86 ? 23.428 3.906 -19.042 1.00 93.56 86 MET A C 1
ATOM 685 O O . MET A 1 86 ? 23.472 2.858 -19.687 1.00 93.56 86 MET A O 1
ATOM 689 N N . CYS A 1 87 ? 22.472 4.814 -19.246 1.00 95.75 87 CYS A N 1
ATOM 690 C CA . CYS A 1 87 ? 21.443 4.685 -20.275 1.00 95.75 87 CYS A CA 1
ATOM 691 C C . CYS A 1 87 ? 21.654 5.717 -21.385 1.00 95.75 87 CYS A C 1
ATOM 693 O O . CYS A 1 87 ? 21.669 6.919 -21.131 1.00 95.75 87 CYS A O 1
ATOM 695 N N . ARG A 1 88 ? 21.744 5.257 -22.638 1.00 94.50 88 ARG A N 1
ATOM 696 C CA . ARG A 1 88 ? 21.918 6.135 -23.811 1.00 94.50 88 ARG A CA 1
ATOM 697 C C . ARG A 1 88 ? 20.695 7.002 -24.114 1.00 94.50 88 ARG A C 1
ATOM 699 O O . ARG A 1 88 ? 20.832 8.026 -24.766 1.00 94.50 88 ARG A O 1
ATOM 706 N N . GLN A 1 89 ? 19.513 6.578 -23.666 1.00 91.50 89 GLN A N 1
ATOM 707 C CA . GLN A 1 89 ? 18.254 7.288 -23.909 1.00 91.50 89 GLN A CA 1
ATOM 708 C C . GLN A 1 89 ? 17.977 8.393 -22.881 1.00 91.50 89 GLN A C 1
ATOM 710 O O . GLN A 1 89 ? 17.084 9.205 -23.103 1.00 91.50 89 GLN A O 1
ATOM 715 N N . GLY A 1 90 ? 18.723 8.443 -21.769 1.00 88.44 90 GLY A N 1
ATOM 716 C CA . GLY A 1 90 ? 18.556 9.480 -20.749 1.00 88.44 90 GLY A CA 1
ATOM 717 C C . GLY A 1 90 ? 17.099 9.627 -20.292 1.00 88.44 90 GLY A C 1
ATOM 718 O O . GLY A 1 90 ? 16.455 8.638 -19.942 1.00 88.44 90 GLY A O 1
ATOM 719 N N . GLY A 1 91 ? 16.581 10.859 -20.327 1.00 87.06 91 GLY A N 1
ATOM 720 C CA . GLY A 1 91 ? 15.210 11.194 -19.921 1.00 87.06 91 GLY A CA 1
ATOM 721 C C . GLY A 1 91 ? 14.106 10.627 -20.822 1.00 87.06 91 GLY A C 1
ATOM 722 O O . GLY A 1 91 ? 12.995 10.426 -20.341 1.00 87.06 91 GLY A O 1
ATOM 723 N N . GLU A 1 92 ? 14.418 10.263 -22.066 1.00 89.38 92 GLU A N 1
ATOM 724 C CA . GLU A 1 92 ? 13.461 9.685 -23.023 1.00 89.38 92 GLU A CA 1
ATOM 725 C C . GLU A 1 92 ? 13.381 8.150 -22.921 1.00 89.38 92 GLU A C 1
ATOM 727 O O . GLU A 1 92 ? 12.694 7.496 -23.707 1.00 89.38 92 GLU A O 1
ATOM 732 N N . CYS A 1 93 ? 14.099 7.532 -21.973 1.00 92.81 93 CYS A N 1
ATOM 733 C CA . CYS A 1 93 ? 14.049 6.084 -21.804 1.00 92.81 93 CYS A CA 1
ATOM 734 C C . CYS A 1 93 ? 12.656 5.634 -21.355 1.00 92.81 93 CYS A C 1
ATOM 736 O O . CYS A 1 93 ? 12.160 6.109 -20.338 1.00 92.81 93 CYS A O 1
ATOM 738 N N . THR A 1 94 ? 12.063 4.671 -22.060 1.00 91.94 94 TH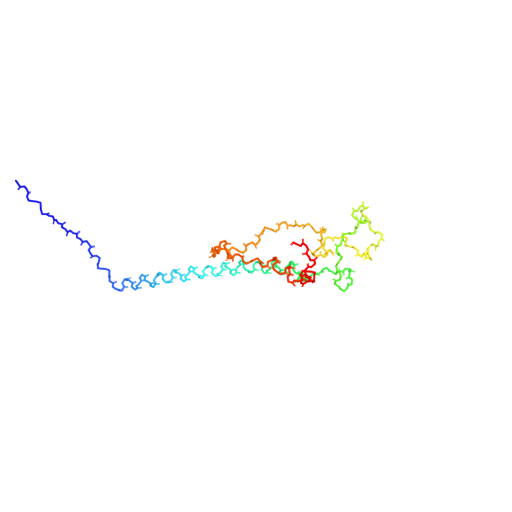R A N 1
ATOM 739 C CA . THR A 1 94 ? 10.731 4.118 -21.752 1.00 91.94 94 THR A CA 1
ATOM 740 C C . THR A 1 94 ? 10.725 3.128 -20.582 1.00 91.94 94 THR A C 1
ATOM 742 O O . THR A 1 94 ? 9.664 2.654 -20.180 1.00 91.94 94 THR A O 1
ATOM 745 N N . PHE A 1 95 ? 11.900 2.811 -20.033 1.00 93.94 95 PHE A N 1
ATOM 746 C CA . PHE A 1 95 ? 12.081 1.944 -18.871 1.00 93.94 95 PHE A CA 1
ATOM 747 C C . PHE A 1 95 ? 12.446 2.757 -17.628 1.00 93.94 95 PHE A C 1
ATOM 749 O O . PHE A 1 95 ? 13.012 3.848 -17.732 1.00 93.94 95 PHE A O 1
ATOM 756 N N . ALA A 1 96 ? 12.150 2.201 -16.453 1.00 93.88 96 ALA A N 1
ATOM 757 C CA . ALA A 1 96 ? 12.405 2.858 -15.177 1.00 93.88 96 ALA A CA 1
ATOM 758 C C . ALA A 1 96 ? 13.905 2.864 -14.850 1.00 93.88 96 ALA A C 1
ATOM 760 O O . ALA A 1 96 ? 14.582 1.841 -14.965 1.00 93.88 96 ALA A O 1
ATOM 761 N N . HIS A 1 97 ? 14.436 4.013 -14.450 1.00 92.81 97 HIS A N 1
ATOM 762 C CA . HIS A 1 97 ? 15.815 4.156 -13.982 1.00 92.81 97 HIS A CA 1
ATOM 763 C C . HIS A 1 97 ? 15.942 3.968 -12.466 1.00 92.81 97 HIS A C 1
ATOM 765 O O . HIS A 1 97 ? 17.014 3.617 -11.980 1.00 92.81 97 HIS A O 1
ATOM 771 N N . THR A 1 98 ? 14.844 4.146 -11.734 1.00 89.06 98 THR A N 1
ATOM 772 C CA . THR A 1 98 ? 14.747 3.963 -10.283 1.00 89.06 98 THR A CA 1
ATOM 773 C C . THR A 1 98 ? 13.514 3.126 -9.936 1.00 89.06 98 THR A C 1
ATOM 775 O O . THR A 1 98 ? 12.621 2.945 -10.766 1.00 89.06 98 THR A O 1
ATOM 778 N N . TYR A 1 99 ? 13.439 2.616 -8.704 1.00 88.38 99 TYR A N 1
ATOM 779 C CA . TYR A 1 99 ? 12.251 1.897 -8.227 1.00 88.38 99 TYR A CA 1
ATOM 780 C C . TYR A 1 99 ? 11.020 2.807 -8.117 1.00 88.38 99 TYR A C 1
ATOM 782 O O . TYR A 1 99 ? 9.906 2.342 -8.332 1.00 88.38 99 TYR A O 1
ATOM 790 N N . ASP A 1 100 ? 11.218 4.106 -7.881 1.00 86.19 100 ASP A N 1
ATOM 791 C CA . ASP A 1 100 ? 10.128 5.085 -7.780 1.00 86.19 100 ASP A CA 1
ATOM 792 C C . ASP A 1 100 ? 9.435 5.346 -9.120 1.00 86.19 100 ASP A C 1
ATOM 794 O O . ASP A 1 100 ? 8.263 5.719 -9.157 1.00 86.19 100 ASP A O 1
ATOM 798 N N . GLU A 1 101 ? 10.149 5.146 -10.230 1.00 89.00 101 GLU A N 1
ATOM 799 C CA . GLU A 1 101 ? 9.601 5.220 -11.586 1.00 89.00 101 GLU A CA 1
ATOM 800 C C . GLU A 1 101 ? 8.820 3.955 -11.967 1.00 89.00 101 GLU A C 1
ATOM 802 O O . GLU A 1 101 ? 8.001 3.976 -12.884 1.00 89.00 101 GLU A O 1
ATOM 807 N N . LEU A 1 102 ? 9.063 2.846 -11.273 1.00 89.94 102 LEU A N 1
ATOM 808 C CA . LEU A 1 102 ? 8.500 1.548 -11.597 1.00 89.94 102 LEU A CA 1
ATOM 809 C C . LEU A 1 102 ? 7.021 1.465 -11.181 1.00 89.94 102 LEU A C 1
ATOM 811 O O . LEU A 1 102 ? 6.558 2.092 -10.227 1.00 89.94 102 LEU A O 1
ATOM 815 N N . HIS A 1 103 ? 6.242 0.678 -11.915 1.00 87.12 103 HIS A N 1
ATOM 816 C CA . HIS A 1 103 ? 4.856 0.402 -11.560 1.00 87.12 103 HIS A CA 1
ATOM 817 C C . HIS A 1 103 ? 4.794 -0.454 -10.275 1.00 87.12 103 HIS A C 1
ATOM 819 O O . HIS A 1 103 ? 5.495 -1.464 -10.230 1.00 87.12 103 HIS A O 1
ATOM 825 N N . PRO A 1 104 ? 3.920 -0.162 -9.285 1.00 83.25 104 PRO A N 1
ATOM 826 C CA . PRO A 1 104 ? 3.847 -0.902 -8.011 1.00 83.25 104 PRO A CA 1
ATOM 827 C C . PRO A 1 104 ? 3.616 -2.415 -8.151 1.00 83.25 104 PRO A C 1
ATOM 829 O O . PRO A 1 104 ? 4.032 -3.204 -7.314 1.00 83.25 104 PRO A O 1
ATOM 832 N N . ALA A 1 105 ? 2.952 -2.830 -9.230 1.00 83.56 105 ALA A N 1
ATOM 833 C CA . ALA A 1 105 ? 2.736 -4.241 -9.564 1.00 83.56 105 ALA A CA 1
ATOM 834 C C . ALA A 1 105 ? 3.889 -4.890 -10.366 1.00 83.56 105 ALA A C 1
ATOM 836 O O . ALA A 1 105 ? 3.718 -5.984 -10.905 1.00 83.56 105 ALA A O 1
ATOM 837 N N . SER A 1 106 ? 5.027 -4.212 -10.537 1.00 87.12 106 SER A N 1
ATOM 838 C CA . SER A 1 106 ? 6.162 -4.768 -11.275 1.00 87.12 106 SER A CA 1
ATOM 839 C C . SER A 1 106 ? 6.838 -5.896 -10.485 1.00 87.12 106 SER A C 1
ATOM 841 O O . SER A 1 106 ? 7.016 -5.781 -9.274 1.00 87.12 106 SER A O 1
ATOM 843 N N . PRO A 1 107 ? 7.266 -6.977 -11.162 1.00 86.06 107 PRO A N 1
ATOM 844 C CA . PRO A 1 107 ? 8.022 -8.055 -10.532 1.00 86.06 107 PRO A CA 1
ATOM 845 C C . PRO A 1 107 ? 9.432 -7.644 -10.090 1.00 86.06 107 PRO A C 1
ATOM 847 O O . PRO A 1 107 ? 10.020 -8.366 -9.289 1.00 86.06 107 PRO A O 1
ATOM 850 N N . ASP A 1 108 ? 9.970 -6.534 -10.610 1.00 84.75 108 ASP A N 1
ATOM 851 C CA . ASP A 1 108 ? 11.326 -6.074 -10.291 1.00 84.75 108 ASP A CA 1
ATOM 852 C C . ASP A 1 108 ? 11.366 -5.278 -8.968 1.00 84.75 108 ASP A C 1
ATOM 854 O O . ASP A 1 108 ? 12.452 -4.955 -8.489 1.00 84.75 108 ASP A O 1
ATOM 858 N N . LEU A 1 109 ? 10.212 -4.962 -8.357 1.00 84.88 109 LEU A N 1
ATOM 859 C CA . LEU A 1 109 ? 10.177 -4.374 -7.015 1.00 84.88 109 LEU A CA 1
ATOM 860 C C . LEU A 1 109 ? 10.597 -5.410 -5.962 1.00 84.88 109 LEU A C 1
ATOM 862 O O . LEU A 1 109 ? 10.142 -6.559 -6.013 1.00 84.88 109 LEU A O 1
ATOM 866 N N . PRO A 1 110 ? 11.402 -5.009 -4.962 1.00 80.00 110 PRO A N 1
ATOM 867 C CA . PRO A 1 110 ? 11.650 -5.850 -3.805 1.00 80.00 110 PRO A CA 1
ATOM 868 C C . PRO A 1 110 ? 10.316 -6.124 -3.104 1.00 80.00 110 PRO A C 1
ATOM 870 O O . PRO A 1 110 ? 9.662 -5.216 -2.593 1.00 80.00 110 PRO A O 1
ATOM 873 N N . LYS A 1 111 ? 9.894 -7.390 -3.107 1.00 71.50 111 LYS A N 1
ATOM 874 C CA . LYS A 1 111 ? 8.742 -7.843 -2.332 1.00 71.50 111 LYS A CA 1
ATOM 875 C C . LYS A 1 111 ? 9.164 -7.818 -0.874 1.00 71.50 111 LYS A C 1
ATOM 877 O O . LYS A 1 111 ? 9.855 -8.724 -0.421 1.00 71.50 111 LYS A O 1
ATOM 882 N N . ILE A 1 112 ? 8.786 -6.767 -0.158 1.00 68.75 112 ILE A N 1
ATOM 883 C CA . ILE A 1 112 ? 8.744 -6.850 1.296 1.00 68.75 112 ILE A CA 1
ATOM 884 C C . ILE A 1 112 ? 7.707 -7.938 1.571 1.00 68.75 112 ILE A C 1
ATOM 886 O O . ILE A 1 112 ? 6.570 -7.842 1.109 1.00 68.75 112 ILE A O 1
ATOM 890 N N . GLU A 1 113 ? 8.141 -9.040 2.175 1.00 59.19 113 GLU A N 1
ATOM 891 C CA . GLU A 1 113 ? 7.257 -10.126 2.574 1.00 59.19 113 GLU A CA 1
ATOM 892 C C . GLU A 1 113 ? 6.279 -9.553 3.602 1.00 59.19 113 GLU A C 1
ATOM 894 O O . GLU A 1 113 ? 6.596 -9.418 4.780 1.00 59.19 113 GLU A O 1
ATOM 899 N N . GLU A 1 114 ? 5.113 -9.124 3.124 1.00 53.66 114 GLU A N 1
ATOM 900 C CA . GLU A 1 114 ? 4.002 -8.708 3.967 1.00 53.66 114 GLU A CA 1
ATOM 901 C C . GLU A 1 114 ? 3.680 -9.885 4.899 1.00 53.66 114 GLU A C 1
ATOM 903 O O . GLU A 1 114 ? 3.332 -10.967 4.404 1.00 53.66 114 GLU A O 1
ATOM 908 N N . PRO A 1 115 ? 3.801 -9.735 6.230 1.00 53.34 115 PRO A N 1
ATOM 909 C CA . PRO A 1 115 ? 3.337 -10.766 7.137 1.00 53.34 115 PRO A CA 1
ATOM 910 C C . PRO A 1 115 ? 1.844 -10.941 6.875 1.00 53.34 115 PRO A C 1
ATOM 912 O O . PRO A 1 115 ? 1.077 -9.982 6.945 1.00 53.34 115 PRO A O 1
ATOM 915 N N . ASN A 1 116 ? 1.468 -12.164 6.498 1.00 49.66 116 ASN A N 1
ATOM 916 C CA . ASN A 1 116 ? 0.111 -12.579 6.170 1.00 49.66 116 ASN A CA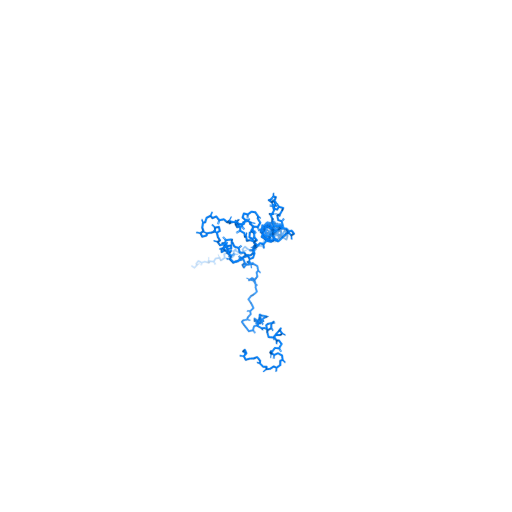 1
ATOM 917 C C . ASN A 1 116 ? -0.919 -11.863 7.053 1.00 49.66 116 ASN A C 1
ATOM 919 O O . ASN A 1 116 ? -1.089 -12.190 8.225 1.00 49.66 116 ASN A O 1
ATOM 923 N N . ASN A 1 117 ? -1.616 -10.886 6.473 1.00 53.38 117 ASN A N 1
ATOM 924 C CA . ASN A 1 117 ? -2.757 -10.229 7.088 1.00 53.38 117 ASN A CA 1
ATOM 925 C C . ASN A 1 117 ? -3.953 -11.190 7.023 1.00 53.38 117 ASN A C 1
ATOM 927 O O . ASN A 1 117 ? -4.886 -11.021 6.238 1.00 53.38 117 ASN A O 1
ATOM 931 N N . THR A 1 118 ? -3.895 -12.257 7.819 1.00 54.16 118 THR A N 1
ATOM 932 C CA . THR A 1 118 ? -5.088 -12.968 8.262 1.00 54.16 118 THR A CA 1
ATOM 933 C C . THR A 1 118 ? -5.694 -12.115 9.355 1.00 54.16 118 THR A C 1
ATOM 935 O O . THR A 1 118 ? -5.258 -12.120 10.503 1.00 54.16 118 THR A O 1
ATOM 938 N N . ASN A 1 119 ? -6.671 -11.321 8.938 1.00 58.50 119 ASN A N 1
ATOM 939 C CA . ASN A 1 119 ? -7.672 -10.695 9.777 1.00 58.50 119 ASN A CA 1
ATOM 940 C C . ASN A 1 119 ? -8.006 -11.624 10.963 1.00 58.50 119 ASN A C 1
ATOM 942 O O . ASN A 1 119 ? -8.683 -12.634 10.780 1.00 58.50 119 ASN A O 1
ATOM 946 N N . VAL A 1 120 ? -7.504 -11.294 12.158 1.00 52.00 120 VAL A N 1
ATOM 947 C CA . VAL A 1 120 ? -7.603 -12.092 13.404 1.00 52.00 120 VAL A CA 1
ATOM 948 C C . VAL A 1 120 ? -9.067 -12.323 13.834 1.00 52.00 120 VAL A C 1
ATOM 950 O O . VAL A 1 120 ? -9.348 -13.082 14.753 1.00 52.00 120 VAL A O 1
ATOM 953 N N . LEU A 1 121 ? -10.028 -11.711 13.134 1.00 48.94 121 LEU A N 1
ATOM 954 C CA . LEU A 1 121 ? -11.463 -11.861 13.353 1.00 48.94 121 LEU A CA 1
ATOM 955 C C . LEU A 1 121 ? -12.150 -12.878 12.417 1.00 48.94 121 LEU A C 1
ATOM 957 O O . LEU A 1 121 ? -13.309 -13.211 12.636 1.00 48.94 121 LEU A O 1
ATOM 961 N N . ALA A 1 122 ? -11.479 -13.377 11.372 1.00 51.78 122 ALA A N 1
ATOM 962 C CA . ALA A 1 122 ? -12.082 -14.351 10.451 1.00 51.78 122 ALA A CA 1
ATOM 963 C C . ALA A 1 122 ? -12.154 -15.781 11.030 1.00 51.78 122 ALA A C 1
ATOM 965 O O . ALA A 1 122 ? -12.772 -16.655 10.427 1.00 51.78 122 ALA A O 1
ATOM 966 N N . GLU A 1 123 ? -11.557 -16.012 12.200 1.00 55.78 123 GLU A N 1
ATOM 967 C CA . GLU A 1 123 ? -11.381 -17.328 12.814 1.00 55.78 123 GLU A CA 1
ATOM 968 C C . GLU A 1 123 ? -12.056 -17.386 14.193 1.00 55.78 123 GLU A C 1
ATOM 970 O O . GLU A 1 123 ? -11.429 -17.600 15.222 1.00 55.78 123 GLU A O 1
ATOM 975 N N . GLN A 1 124 ? -13.366 -17.127 14.232 1.00 53.69 124 GLN A N 1
ATOM 976 C CA . GLN A 1 124 ? -14.202 -17.418 15.409 1.00 53.69 124 GLN A CA 1
ATOM 977 C C . GLN A 1 124 ? -15.446 -18.239 15.058 1.00 53.69 124 GLN A C 1
ATOM 979 O O . GLN A 1 124 ? -16.414 -18.290 15.812 1.00 53.69 124 GLN A O 1
ATOM 984 N N . THR A 1 125 ? -15.447 -18.908 13.908 1.00 53.34 125 THR A N 1
ATOM 985 C CA . THR A 1 125 ? -16.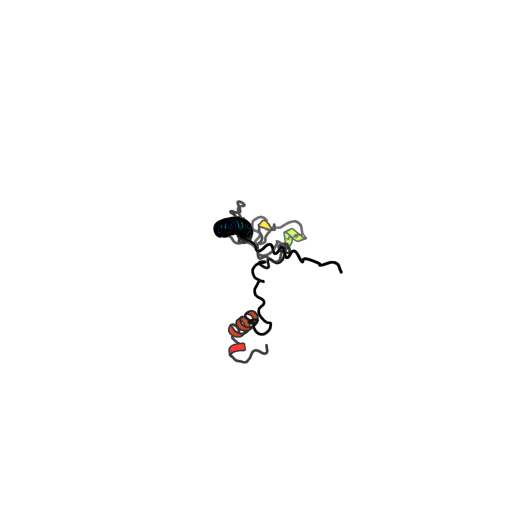480 -19.893 13.590 1.00 53.34 125 THR A CA 1
ATOM 986 C C . THR A 1 125 ? -15.782 -21.157 13.131 1.00 53.34 125 THR A C 1
ATOM 988 O O . THR A 1 125 ? -15.272 -21.220 12.016 1.00 53.34 125 THR A O 1
ATOM 991 N N . GLU A 1 126 ? -15.721 -22.155 14.008 1.00 50.78 126 GLU A N 1
ATOM 992 C CA . GLU A 1 126 ? -15.341 -23.511 13.629 1.00 50.78 126 GLU A CA 1
ATOM 993 C C . GLU A 1 126 ? -16.404 -24.024 12.649 1.00 50.78 126 GLU A C 1
ATOM 995 O O . GLU A 1 126 ? -17.500 -24.431 13.034 1.00 50.78 126 GLU A O 1
ATOM 1000 N N . ILE A 1 127 ? -16.126 -23.913 11.350 1.00 54.22 127 ILE A N 1
ATOM 1001 C CA . ILE A 1 127 ? -16.959 -24.525 10.319 1.00 54.22 127 ILE A CA 1
ATOM 1002 C C . ILE A 1 127 ? -16.564 -26.008 10.296 1.00 54.22 127 ILE A C 1
ATOM 1004 O O . ILE A 1 127 ? -15.398 -26.300 10.025 1.00 54.22 127 ILE A O 1
ATOM 1008 N N . PRO A 1 128 ? -17.478 -26.958 10.570 1.00 59.34 128 PRO A N 1
ATOM 1009 C CA . PRO A 1 128 ? -17.162 -28.380 10.482 1.00 59.34 128 PRO A CA 1
ATOM 1010 C C . PRO A 1 128 ? -16.632 -28.717 9.079 1.00 59.34 128 PRO A C 1
ATOM 1012 O O . PRO A 1 128 ? -17.206 -28.267 8.084 1.00 59.34 128 PRO A O 1
ATOM 1015 N N . GLU A 1 129 ? -15.562 -29.522 9.003 1.00 58.34 129 GLU A N 1
ATOM 1016 C CA . GLU A 1 129 ? -14.781 -29.828 7.780 1.00 58.34 129 GLU A CA 1
ATOM 1017 C C . GLU A 1 129 ? -15.633 -30.214 6.555 1.00 58.34 129 GLU A C 1
ATOM 1019 O O . GLU A 1 129 ? -15.237 -29.980 5.415 1.00 58.34 129 GLU A O 1
ATOM 1024 N N . ASN A 1 130 ? -16.843 -30.733 6.769 1.00 59.22 130 ASN A N 1
ATOM 1025 C CA . ASN A 1 130 ? -17.778 -31.129 5.715 1.00 59.22 130 ASN A CA 1
ATOM 1026 C C . ASN A 1 130 ? -18.440 -29.966 4.952 1.00 59.22 130 ASN A C 1
ATOM 1028 O O . ASN A 1 130 ? -19.180 -30.223 4.003 1.00 59.22 130 ASN A O 1
ATOM 1032 N N . ASN A 1 131 ? -18.230 -28.708 5.353 1.00 58.22 131 ASN A N 1
ATOM 1033 C CA . ASN A 1 131 ? -18.932 -27.561 4.769 1.00 58.22 131 ASN A CA 1
ATOM 1034 C C . ASN A 1 131 ? -18.017 -26.412 4.337 1.00 58.22 131 ASN A C 1
ATOM 1036 O O . ASN A 1 131 ? -18.493 -25.290 4.185 1.00 58.22 131 ASN A O 1
ATOM 1040 N N . VAL A 1 132 ? -16.722 -26.668 4.114 1.00 57.44 132 VAL A N 1
ATOM 1041 C CA . VAL A 1 132 ? -15.846 -25.686 3.458 1.00 57.44 132 VAL A CA 1
ATOM 1042 C C . VAL A 1 132 ? -16.328 -25.535 2.012 1.00 57.44 132 VAL A C 1
ATOM 1044 O O . VAL A 1 132 ? -16.156 -26.462 1.214 1.00 57.44 132 VAL A O 1
ATOM 1047 N N . PRO A 1 133 ? -16.954 -24.410 1.620 1.00 59.34 133 PRO A N 1
ATOM 1048 C CA . PRO A 1 133 ? -17.412 -24.268 0.254 1.00 59.34 133 PRO A CA 1
ATOM 1049 C C . PRO A 1 133 ? -16.158 -24.068 -0.597 1.00 59.34 133 PRO A C 1
ATOM 1051 O O . PRO A 1 133 ? -15.398 -23.125 -0.379 1.00 59.34 133 PRO A O 1
ATOM 1054 N N . ASP A 1 134 ? -15.917 -24.956 -1.560 1.00 60.78 134 ASP A N 1
ATOM 1055 C CA . ASP A 1 134 ? -14.815 -24.848 -2.521 1.00 60.78 134 ASP A CA 1
ATOM 1056 C C . AS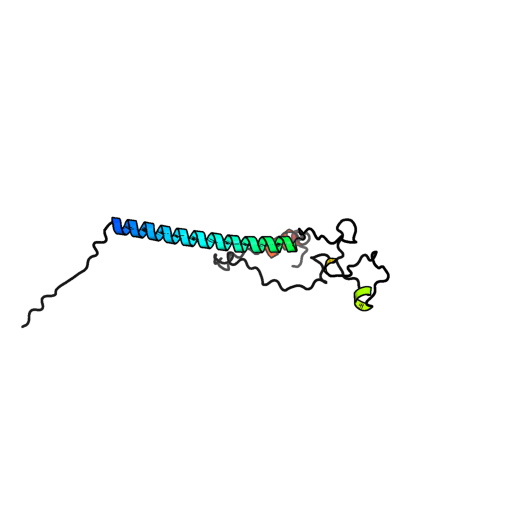P A 1 134 ? -15.092 -23.712 -3.527 1.00 60.78 134 ASP A C 1
ATOM 1058 O O . ASP A 1 134 ? -15.322 -23.901 -4.725 1.00 60.78 134 ASP A O 1
ATOM 1062 N N . VAL A 1 135 ? -15.141 -22.479 -3.015 1.00 63.47 135 VAL A N 1
ATOM 1063 C CA . VAL A 1 135 ? -15.494 -21.277 -3.782 1.00 63.47 135 VAL A CA 1
ATOM 1064 C C . VAL A 1 135 ? -14.440 -20.993 -4.848 1.00 63.47 135 VAL A C 1
ATOM 1066 O O . VAL A 1 135 ? -14.731 -20.402 -5.891 1.00 63.47 135 VAL A O 1
ATOM 1069 N N . ARG A 1 136 ? -13.199 -21.425 -4.600 1.00 60.47 136 ARG A N 1
ATOM 1070 C CA . ARG A 1 136 ? -12.048 -21.141 -5.453 1.00 60.47 136 ARG A CA 1
ATOM 1071 C C . ARG A 1 136 ? -12.018 -22.041 -6.686 1.00 60.47 136 ARG A C 1
ATOM 1073 O O . ARG A 1 136 ? -11.758 -21.534 -7.780 1.00 60.47 136 ARG A O 1
ATOM 1080 N N . LEU A 1 137 ? -12.312 -23.337 -6.553 1.00 62.44 137 LEU A N 1
ATOM 1081 C CA . LEU A 1 137 ? -12.348 -24.241 -7.704 1.00 62.44 137 LEU A CA 1
ATOM 1082 C C . LEU A 1 137 ? -13.661 -24.116 -8.481 1.00 62.44 137 LEU A C 1
ATOM 1084 O O . LEU A 1 137 ? -13.636 -24.158 -9.713 1.00 62.44 137 LEU A O 1
ATOM 1088 N N . LYS A 1 138 ? -14.787 -23.870 -7.795 1.00 67.19 138 LYS A N 1
ATOM 1089 C CA . LYS A 1 138 ? -16.094 -23.670 -8.438 1.00 67.19 138 LYS A CA 1
ATOM 1090 C C . LYS A 1 138 ? -16.091 -22.452 -9.368 1.00 67.19 138 LYS A C 1
ATOM 1092 O O . LYS A 1 138 ? -16.432 -22.589 -10.539 1.00 67.19 138 LYS A O 1
ATOM 1097 N N . LYS A 1 139 ? -15.541 -21.313 -8.924 1.00 65.88 139 LYS A N 1
ATOM 1098 C CA . LYS A 1 139 ? -15.401 -20.106 -9.762 1.00 65.88 139 LYS A CA 1
ATOM 1099 C C . LYS A 1 139 ? -14.497 -20.325 -10.984 1.00 65.88 139 LYS A C 1
ATOM 1101 O O . LYS A 1 139 ? -14.736 -19.748 -12.040 1.00 65.88 139 LYS A O 1
ATOM 1106 N N . LYS A 1 140 ? -13.475 -21.187 -10.877 1.00 67.62 140 LYS A N 1
ATOM 1107 C CA . LYS A 1 140 ? -12.587 -21.539 -12.001 1.00 67.62 140 LYS A CA 1
ATOM 1108 C C . LYS A 1 140 ? -13.262 -22.480 -13.008 1.00 67.62 140 LYS A C 1
ATOM 1110 O O . LYS A 1 140 ? -13.049 -22.317 -14.207 1.00 67.62 140 LYS A O 1
ATOM 1115 N N . ARG A 1 141 ? -14.077 -23.433 -12.539 1.00 73.00 141 ARG A N 1
ATOM 1116 C CA . ARG A 1 141 ? -14.872 -24.339 -13.391 1.00 73.00 141 ARG A CA 1
ATOM 1117 C C . ARG A 1 141 ? -15.995 -23.587 -14.115 1.00 73.00 141 ARG A C 1
ATOM 1119 O O . ARG A 1 141 ? -16.160 -23.778 -15.314 1.00 73.00 141 ARG A O 1
ATOM 1126 N N . GLU A 1 142 ? -16.688 -22.679 -13.428 1.00 70.75 142 GLU A N 1
ATOM 1127 C CA . GLU A 1 142 ? -17.784 -21.868 -13.988 1.00 70.75 142 GLU A CA 1
ATOM 1128 C C . GLU A 1 142 ? -17.311 -20.863 -15.052 1.00 70.75 142 GLU A C 1
ATOM 1130 O O . GLU A 1 142 ? -18.005 -20.625 -16.036 1.00 70.75 142 GLU A O 1
ATOM 1135 N N . MET A 1 143 ? -16.103 -20.309 -14.903 1.00 68.31 143 MET A N 1
ATOM 1136 C CA . MET A 1 143 ? -15.523 -19.350 -15.858 1.00 68.31 143 MET A CA 1
ATOM 1137 C C . MET A 1 143 ? -14.799 -20.027 -17.038 1.00 68.31 143 MET A C 1
ATOM 1139 O O . MET A 1 143 ? -14.394 -19.357 -17.990 1.00 68.31 143 MET A O 1
ATOM 1143 N N . CYS A 1 144 ? -14.592 -21.348 -16.999 1.00 78.06 144 CYS A N 1
ATOM 1144 C CA . CYS A 1 144 ? -13.882 -22.073 -18.047 1.00 78.06 144 CYS A CA 1
ATOM 1145 C C . CYS A 1 144 ? -14.850 -22.539 -19.144 1.00 78.06 144 CYS A C 1
ATOM 1147 O O . CYS A 1 144 ? -15.509 -23.569 -19.017 1.00 78.06 144 CYS A O 1
ATOM 1149 N N . GLY A 1 145 ? -14.867 -21.837 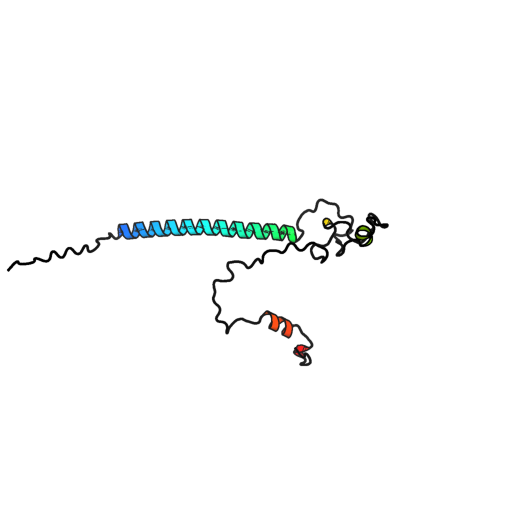-20.280 1.00 77.06 145 GLY A N 1
ATOM 1150 C CA . GLY A 1 145 ? -15.709 -22.196 -21.432 1.00 77.06 145 GLY A CA 1
ATOM 1151 C C . GLY A 1 145 ? -15.426 -23.575 -22.055 1.00 77.06 145 GLY A C 1
ATOM 1152 O O . GLY A 1 145 ? -16.238 -24.079 -22.822 1.00 77.06 145 GLY A O 1
ATOM 1153 N N . ARG A 1 146 ? -14.283 -24.201 -21.738 1.00 81.50 146 ARG A N 1
ATOM 1154 C CA . ARG A 1 146 ? -13.980 -25.595 -22.113 1.00 81.50 146 ARG A CA 1
ATOM 1155 C C . ARG A 1 146 ? -14.617 -26.602 -21.157 1.00 81.50 146 ARG A C 1
ATOM 1157 O O . ARG A 1 146 ? -14.994 -27.689 -21.579 1.00 81.50 146 ARG A O 1
ATOM 1164 N N . PHE A 1 147 ? -14.745 -26.240 -19.880 1.00 79.38 147 PHE A N 1
ATOM 1165 C CA . PHE A 1 147 ? -15.369 -27.083 -18.862 1.00 79.38 147 PHE A CA 1
ATOM 1166 C C . PHE A 1 147 ? -16.883 -27.159 -19.074 1.00 79.38 147 PHE A C 1
ATOM 1168 O O . PHE A 1 147 ? -17.446 -28.247 -19.028 1.00 79.38 147 PHE A O 1
ATOM 1175 N N . SER A 1 148 ? -17.528 -26.042 -19.436 1.00 76.56 148 SER A N 1
ATOM 1176 C CA . SER A 1 148 ? -18.956 -26.024 -19.797 1.00 76.56 148 SER A CA 1
ATOM 1177 C C . SER A 1 148 ? -19.302 -26.863 -21.035 1.00 76.56 148 SER A C 1
ATOM 1179 O O . SER A 1 148 ? -20.459 -27.229 -21.214 1.00 76.56 148 SER A O 1
ATOM 1181 N N . ARG A 1 149 ? -18.312 -27.195 -21.873 1.00 80.62 149 ARG A N 1
ATOM 1182 C CA . ARG A 1 149 ? -18.462 -28.061 -23.055 1.00 80.62 149 ARG A CA 1
ATOM 1183 C C . ARG A 1 149 ? -18.010 -29.506 -22.823 1.00 80.62 149 ARG A C 1
ATOM 1185 O O . ARG A 1 149 ? -18.058 -30.299 -23.752 1.00 80.62 149 ARG A O 1
ATOM 1192 N N . GLY A 1 150 ? -17.564 -29.852 -21.613 1.00 78.06 150 GLY A N 1
ATOM 1193 C CA . GLY A 1 150 ? -17.108 -31.207 -21.280 1.00 78.06 150 GLY A CA 1
ATOM 1194 C C . GLY A 1 150 ? -15.747 -31.604 -21.871 1.00 78.06 150 GLY A C 1
ATOM 1195 O O . GLY A 1 150 ? -15.355 -32.758 -21.765 1.00 78.06 150 GLY A O 1
ATOM 1196 N N . GLU A 1 151 ? -14.999 -30.666 -22.457 1.00 81.62 151 GLU A N 1
ATOM 1197 C CA . GLU A 1 151 ? -13.698 -30.922 -23.104 1.00 81.62 151 GLU A CA 1
ATOM 1198 C C . GLU A 1 151 ? -12.500 -30.597 -22.193 1.00 81.62 151 GLU A C 1
ATOM 1200 O O . GLU A 1 151 ? -11.343 -30.622 -22.614 1.00 81.62 151 GLU A O 1
ATOM 1205 N N . CYS A 1 152 ? -12.754 -30.214 -20.941 1.00 77.88 152 CYS A N 1
ATOM 1206 C CA . CYS A 1 152 ? -11.711 -29.828 -19.999 1.00 77.88 152 CYS A CA 1
ATOM 1207 C C . CYS A 1 152 ? -11.348 -31.006 -19.091 1.00 77.88 152 CYS A C 1
ATOM 1209 O O . CYS A 1 152 ? -12.137 -31.394 -18.236 1.00 77.88 152 CYS A O 1
ATOM 1211 N N . SER A 1 153 ? -10.137 -31.539 -19.251 1.00 71.94 153 SER A N 1
ATOM 1212 C CA . SER A 1 153 ? -9.607 -32.673 -18.482 1.00 71.94 153 SER A CA 1
ATOM 1213 C C . SER A 1 153 ? -9.048 -32.281 -17.100 1.00 71.94 153 SER A C 1
ATOM 1215 O O . SER A 1 153 ? -8.005 -32.799 -16.707 1.00 71.94 153 SER A O 1
ATOM 1217 N N . LEU A 1 154 ? -9.666 -31.307 -16.417 1.00 58.66 154 LEU A N 1
ATOM 1218 C CA . LEU A 1 154 ? -9.262 -30.882 -15.065 1.00 58.66 154 LEU A CA 1
ATOM 1219 C C . LEU A 1 154 ? -9.547 -31.961 -14.020 1.00 58.66 154 LEU A C 1
ATOM 1221 O O . LEU A 1 154 ? -10.736 -32.339 -13.906 1.00 58.66 154 LEU A O 1
#

Sequence (154 aa):
MAGVIASSNNPAEIESPEMQQQLSVYAAAVGAQQAQYLQQYQFWQQFSVHETQRLVKGNLPSDHPSRFKENFRPMRLCKHLLTLGMCRQGGECTFAHTYDELHPASPDLPKIEEPNNTNVLAEQTEIPENNVPDVRLKKKREMCGRFSRGECSL

Radius of gyration: 33.12 Å; chains: 1; bounding box: 58×55×102 Å

Foldseek 3Di:
DDDDDDPPPDPPDPPDVVNVVVVVVVVVVVVVVVVVVVVVVVVVVVVVVVVVVCVLVPVDPPVDPQLDPPPDAALAADPCCVPVVDDPCPSNDPHDPDPVSHDSPRPPDPPPPDDPPPPPPVPPDPDPPVPPPPPPVVVVLVPDPCNVVVNDPD

Secondary structure (DSSP, 8-state):
----------------HHHHHHHHHHHHHHHHHHHHHHHHHHHHHHHHHHHHHHHHTT-S---S--SSGGG---SSB-HHHHHHS--TTGGG-SSBSSGGGS-TT-TTS----------TTS-S----GGG---HHHHHHHHT-TTTTTT----

pLDDT: mean 75.88, std 16.93, range [41.44, 96.94]

Organism: Noctiluca scintillans (NCBI:txid2966)

InterPro domains:
  IPR000571 Zinc finger, CCCH-type [PS50103] (72-100)
  IPR036855 Zinc finger, CCCH-type superfamily [SSF90229] (74-103)